Protein AF-A0A952NA80-F1 (afdb_monomer_lite)

Foldseek 3Di:
DDDDDDPVCPPVCVSVVVVVVVLVVCVVVVHFKDKDKAFPVCVVVVVVVVKDFDDDWDDDPNGITTIIMDTRD

Secondary structure (DSSP, 8-state):
------GGGTTSSHHHHHHHHHHHHHHHTT--EEEEEEEGGGHHHHHTTT-EEEEEEEEETTEEEEEEEEE--

Sequence (73 aa):
RQVAIAYEFQSKGIGKRLVLFSEAFCIDKGFEEIILHARETAVPFYLSLGYKVEGDCFTEVSLPHFKMKKFLH

Structure (mmCIF, N/CA/C/O backbone):
data_AF-A0A952NA80-F1
#
_entry.id   AF-A0A952NA80-F1
#
loop_
_atom_site.group_PDB
_atom_site.id
_atom_site.type_symbol
_atom_site.label_atom_id
_atom_site.label_alt_id
_atom_site.label_comp_id
_atom_site.label_asym_id
_atom_site.label_entity_id
_atom_site.label_seq_id
_atom_site.pdbx_PDB_ins_code
_atom_site.Cartn_x
_atom_site.Cartn_y
_atom_site.Cartn_z
_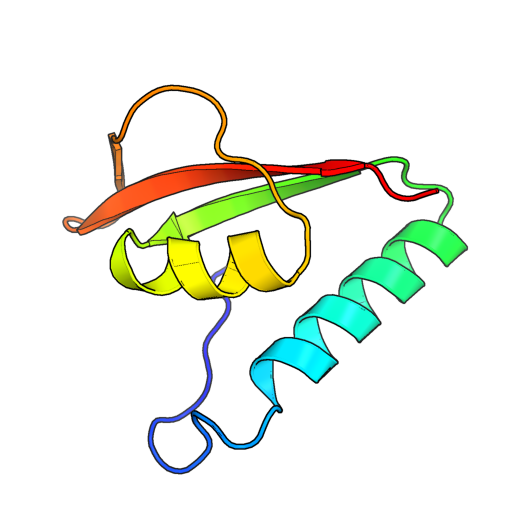atom_site.occupancy
_atom_site.B_iso_or_equiv
_atom_site.auth_seq_id
_atom_site.auth_comp_id
_atom_site.auth_asym_id
_atom_site.auth_atom_id
_atom_site.pdbx_PDB_model_num
ATOM 1 N N . ARG A 1 1 ? 3.238 -11.999 5.792 1.00 60.97 1 ARG A N 1
ATOM 2 C CA . ARG A 1 1 ? 3.020 -12.566 4.431 1.00 60.97 1 ARG A CA 1
ATOM 3 C C . ARG A 1 1 ? 2.962 -11.395 3.448 1.00 60.97 1 ARG A C 1
ATOM 5 O O . ARG A 1 1 ? 2.496 -10.347 3.867 1.00 60.97 1 ARG A O 1
ATOM 12 N N . GLN A 1 2 ? 3.476 -11.528 2.220 1.00 81.75 2 GLN A N 1
ATOM 13 C CA . GLN A 1 2 ? 3.570 -10.420 1.247 1.00 81.75 2 GLN A CA 1
ATOM 14 C C . GLN A 1 2 ? 2.437 -10.476 0.208 1.00 81.75 2 GLN A C 1
ATOM 16 O O . GLN A 1 2 ? 1.974 -11.562 -0.135 1.00 81.75 2 GLN A O 1
ATOM 21 N N . VAL A 1 3 ? 2.019 -9.315 -0.305 1.00 89.06 3 VAL A N 1
ATOM 22 C CA . VAL A 1 3 ? 1.122 -9.203 -1.468 1.00 89.06 3 VAL A CA 1
ATOM 23 C C . VAL A 1 3 ? 1.959 -9.303 -2.743 1.00 89.06 3 VAL A C 1
ATOM 25 O O . VAL A 1 3 ? 2.969 -8.614 -2.872 1.00 89.06 3 VAL A O 1
ATOM 28 N N . ALA A 1 4 ? 1.540 -10.140 -3.692 1.00 92.50 4 ALA A N 1
ATOM 29 C CA . ALA A 1 4 ? 2.219 -10.298 -4.973 1.00 92.50 4 ALA A CA 1
ATOM 30 C C . ALA A 1 4 ? 1.224 -10.623 -6.092 1.00 92.50 4 ALA A C 1
ATOM 32 O O . ALA A 1 4 ? 0.244 -11.334 -5.880 1.00 92.50 4 ALA A O 1
ATOM 33 N N . ILE A 1 5 ? 1.514 -10.124 -7.293 1.00 92.88 5 ILE A N 1
ATOM 34 C CA . ILE A 1 5 ? 0.836 -10.493 -8.537 1.00 92.88 5 ILE A CA 1
ATOM 35 C C . ILE A 1 5 ? 1.894 -11.071 -9.473 1.00 92.88 5 ILE A C 1
ATOM 37 O O . ILE A 1 5 ? 2.937 -10.443 -9.683 1.00 92.88 5 ILE A O 1
ATOM 41 N N . ALA A 1 6 ? 1.627 -12.251 -10.035 1.00 94.69 6 ALA A N 1
ATOM 42 C CA . ALA A 1 6 ? 2.486 -12.852 -11.051 1.00 94.69 6 ALA A CA 1
ATOM 43 C C . ALA A 1 6 ? 2.683 -11.884 -12.230 1.00 94.69 6 ALA A C 1
ATOM 45 O O . ALA A 1 6 ? 1.742 -11.201 -12.631 1.00 94.69 6 ALA A O 1
ATOM 46 N N . TYR A 1 7 ? 3.905 -11.813 -12.764 1.00 92.69 7 TYR A N 1
ATOM 47 C CA . TYR A 1 7 ? 4.324 -10.787 -13.729 1.00 92.69 7 TYR A CA 1
ATOM 48 C C . TYR A 1 7 ? 3.363 -10.646 -14.923 1.00 92.69 7 TYR A C 1
ATOM 50 O O . TYR A 1 7 ? 2.921 -9.544 -15.240 1.00 92.69 7 TYR A O 1
ATOM 58 N N . GLU A 1 8 ? 2.922 -11.768 -15.492 1.00 96.62 8 GLU A N 1
ATOM 59 C CA . GLU A 1 8 ? 2.003 -11.844 -16.642 1.00 96.62 8 GLU A CA 1
ATOM 60 C C . GLU A 1 8 ? 0.595 -11.272 -16.369 1.00 96.62 8 GLU A C 1
ATOM 62 O O . GLU A 1 8 ? -0.208 -11.048 -17.285 1.00 96.62 8 GLU A O 1
ATOM 67 N N . PHE A 1 9 ? 0.277 -11.024 -15.099 1.00 95.12 9 PHE A N 1
ATOM 68 C CA . PHE A 1 9 ? -1.015 -10.540 -14.620 1.00 95.12 9 PHE A CA 1
ATOM 69 C C . PHE A 1 9 ? -0.947 -9.130 -14.008 1.00 95.12 9 PHE A C 1
ATOM 71 O O . PHE A 1 9 ? -1.973 -8.585 -13.588 1.00 95.12 9 PHE A O 1
ATOM 78 N N . GLN A 1 10 ? 0.234 -8.507 -13.968 1.00 93.38 10 GLN A N 1
ATOM 79 C CA . GLN A 1 10 ? 0.400 -7.134 -13.485 1.00 93.38 10 GLN A CA 1
ATOM 80 C C . GLN A 1 10 ? -0.256 -6.120 -14.435 1.00 93.38 10 GLN A C 1
ATOM 82 O O . GLN A 1 10 ? -0.579 -6.425 -15.580 1.00 93.38 10 GLN A O 1
ATOM 87 N N . SER A 1 11 ? -0.536 -4.916 -13.928 1.00 91.69 11 SER A N 1
ATOM 88 C CA . SER A 1 11 ? -1.170 -3.810 -14.674 1.00 91.69 11 SER A CA 1
ATOM 89 C C . SER A 1 11 ? -2.565 -4.092 -15.266 1.00 91.69 11 SER A C 1
ATOM 91 O O . SER A 1 11 ? -3.138 -3.233 -15.924 1.00 91.69 11 SER A O 1
ATOM 93 N N . LYS A 1 12 ? -3.180 -5.243 -14.959 1.00 95.31 12 LYS A N 1
ATOM 94 C CA . LYS A 1 12 ? -4.558 -5.612 -15.357 1.00 95.31 12 LYS A CA 1
ATOM 95 C C . LYS A 1 12 ? -5.622 -5.247 -14.308 1.00 95.31 12 LYS A C 1
ATOM 97 O O . LYS A 1 12 ? -6.745 -5.745 -14.334 1.00 95.31 12 LYS A O 1
ATOM 102 N N . GLY A 1 13 ? -5.260 -4.427 -13.319 1.00 94.75 13 GLY A N 1
ATOM 103 C CA . GLY A 1 13 ? -6.143 -4.021 -12.218 1.00 94.75 13 GLY A CA 1
ATOM 104 C C . GLY A 1 13 ? -6.386 -5.087 -11.139 1.00 94.75 13 GLY A C 1
ATOM 105 O O . GLY A 1 13 ? -7.128 -4.826 -10.197 1.00 94.75 13 GLY A O 1
ATOM 106 N N . ILE A 1 14 ? -5.756 -6.263 -11.228 1.00 96.62 14 ILE A N 1
ATOM 107 C CA . ILE A 1 14 ? -5.939 -7.364 -10.264 1.00 96.62 14 ILE A CA 1
ATOM 108 C C . ILE A 1 14 ? -5.465 -6.958 -8.865 1.00 96.62 14 ILE A C 1
ATOM 110 O O . ILE A 1 14 ? -6.206 -7.134 -7.903 1.00 96.62 14 ILE A O 1
ATOM 114 N N . GLY A 1 15 ? -4.286 -6.334 -8.753 1.00 96.06 15 GLY A N 1
ATOM 115 C CA . GLY A 1 15 ? -3.775 -5.842 -7.467 1.00 96.06 15 GLY A CA 1
ATOM 116 C C . GLY A 1 15 ? -4.745 -4.875 -6.784 1.00 96.06 15 GLY A C 1
ATOM 117 O O . GLY A 1 15 ? -5.036 -5.029 -5.603 1.00 96.06 15 GLY A O 1
ATOM 118 N N . LYS A 1 16 ? -5.335 -3.942 -7.547 1.00 96.75 16 LYS A N 1
ATOM 119 C CA . LYS A 1 16 ? -6.363 -3.025 -7.032 1.00 96.75 16 LYS A CA 1
ATOM 120 C C . LYS A 1 16 ? -7.583 -3.785 -6.509 1.00 96.75 16 LYS A C 1
ATOM 122 O O . LYS A 1 16 ? -8.052 -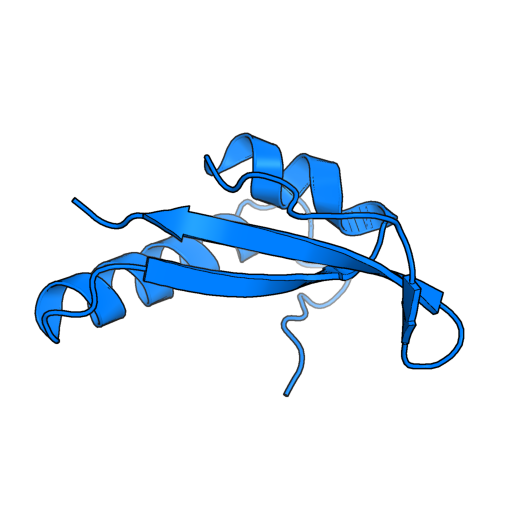3.481 -5.420 1.00 96.75 16 LYS A O 1
ATOM 127 N N . ARG A 1 17 ? -8.077 -4.790 -7.241 1.00 97.19 17 ARG A N 1
ATOM 128 C CA . ARG A 1 17 ? -9.222 -5.608 -6.794 1.00 97.19 17 ARG A CA 1
ATOM 129 C C . ARG A 1 17 ? -8.920 -6.373 -5.505 1.00 97.19 17 ARG A C 1
ATOM 131 O O . ARG A 1 17 ? -9.783 -6.425 -4.641 1.00 97.19 17 ARG A O 1
ATOM 138 N N . LEU A 1 18 ? -7.710 -6.919 -5.355 1.00 96.50 18 LEU A N 1
ATOM 139 C CA . LEU A 1 18 ? -7.307 -7.609 -4.122 1.00 96.50 18 LEU A CA 1
ATOM 140 C C . LEU A 1 18 ? -7.290 -6.668 -2.912 1.00 96.50 18 LEU A C 1
ATOM 142 O O . LEU A 1 18 ? -7.789 -7.032 -1.847 1.00 96.50 18 LEU A O 1
ATOM 146 N N . VAL A 1 19 ? -6.739 -5.461 -3.073 1.00 96.62 19 VAL A N 1
ATOM 147 C CA . VAL A 1 19 ? -6.701 -4.473 -1.986 1.00 96.62 19 VAL A CA 1
ATOM 148 C C . VAL A 1 19 ? -8.114 -4.015 -1.630 1.00 96.62 19 VAL A C 1
ATOM 150 O O . VAL A 1 19 ? -8.472 -4.072 -0.463 1.00 96.62 19 VAL A O 1
ATOM 153 N N . LEU A 1 20 ? -8.952 -3.676 -2.616 1.00 96.88 20 LEU A N 1
ATOM 154 C CA . LEU A 1 20 ? -10.344 -3.273 -2.370 1.00 96.88 20 LEU A CA 1
ATOM 155 C C . LEU A 1 20 ? -11.169 -4.371 -1.684 1.00 96.88 20 LEU A C 1
ATOM 157 O O . LEU A 1 20 ? -11.974 -4.076 -0.808 1.00 96.88 20 LEU A O 1
ATOM 161 N N . PHE A 1 21 ? -10.957 -5.637 -2.051 1.00 97.12 21 PHE A N 1
ATOM 162 C CA . PHE A 1 21 ? -11.590 -6.758 -1.357 1.00 97.12 21 PHE A CA 1
ATOM 163 C C . PHE A 1 21 ? -11.143 -6.838 0.108 1.00 97.12 21 PHE A C 1
ATOM 165 O O . PHE A 1 21 ? -11.967 -7.054 0.991 1.00 97.12 21 PHE A O 1
ATOM 172 N N . SER A 1 22 ? -9.850 -6.629 0.368 1.00 96.06 22 SER A N 1
ATOM 173 C CA . SER A 1 22 ? -9.302 -6.621 1.730 1.00 96.06 22 SER A CA 1
ATOM 174 C C . SER A 1 22 ? -9.858 -5.455 2.554 1.00 96.06 22 SER A C 1
ATOM 176 O O . SER A 1 22 ? -10.245 -5.657 3.698 1.00 96.06 22 SER A O 1
ATOM 178 N N . GLU A 1 23 ? -9.959 -4.260 1.963 1.00 97.12 23 GLU A N 1
ATOM 179 C CA . GLU A 1 23 ? -10.590 -3.085 2.580 1.00 97.12 23 GLU A CA 1
ATOM 180 C C . GLU A 1 23 ? -12.053 -3.362 2.942 1.00 97.12 23 GLU A C 1
ATOM 182 O O . GLU A 1 23 ? -12.448 -3.150 4.085 1.00 97.12 23 GLU A O 1
ATOM 187 N N . ALA A 1 24 ? -12.838 -3.906 2.007 1.00 97.50 24 ALA A N 1
ATOM 188 C CA . ALA A 1 24 ? -14.238 -4.254 2.248 1.00 97.50 24 ALA A CA 1
ATOM 189 C C . ALA A 1 24 ? -14.394 -5.309 3.356 1.00 97.50 24 ALA A C 1
ATOM 191 O O . ALA A 1 24 ? -15.264 -5.177 4.213 1.00 97.50 24 ALA A O 1
ATOM 192 N N . PHE A 1 25 ? -13.529 -6.329 3.376 1.00 97.31 25 PHE A N 1
ATOM 193 C CA . PHE A 1 25 ? -13.498 -7.321 4.452 1.00 97.31 25 PHE A CA 1
ATOM 194 C C . PHE A 1 25 ? -13.186 -6.680 5.811 1.00 97.31 25 PHE A C 1
ATOM 196 O O . PHE A 1 25 ? -13.805 -7.028 6.814 1.00 97.31 25 PHE A O 1
ATOM 203 N N . CYS A 1 26 ? -12.237 -5.743 5.854 1.00 97.31 26 CYS A N 1
ATOM 204 C CA . CYS A 1 26 ? -11.893 -5.033 7.078 1.00 97.31 26 CYS A CA 1
ATOM 205 C C . CYS A 1 26 ? -13.059 -4.171 7.588 1.00 97.31 26 CYS A C 1
ATOM 207 O O . CYS A 1 26 ? -13.374 -4.236 8.775 1.00 97.31 26 CYS A O 1
ATOM 209 N N . ILE A 1 27 ? -13.741 -3.445 6.695 1.00 97.19 27 ILE A N 1
ATOM 210 C CA . ILE A 1 27 ? -14.934 -2.648 7.027 1.00 97.19 27 ILE A CA 1
ATOM 211 C C . ILE A 1 27 ? -16.050 -3.540 7.587 1.00 97.19 27 ILE A C 1
ATOM 213 O O . ILE A 1 27 ? -16.587 -3.247 8.651 1.00 97.19 27 ILE A O 1
ATOM 217 N N . ASP A 1 28 ? -16.355 -4.666 6.930 1.00 97.56 28 ASP A N 1
ATOM 218 C CA . ASP A 1 28 ? -17.372 -5.634 7.386 1.00 97.56 28 ASP A CA 1
ATOM 219 C C . ASP A 1 28 ? -17.087 -6.182 8.796 1.00 97.56 28 ASP A C 1
ATOM 221 O O . ASP A 1 28 ? -17.995 -6.529 9.549 1.00 97.56 28 ASP A O 1
ATOM 225 N N . LYS A 1 29 ? -15.809 -6.248 9.175 1.00 97.38 29 LYS A N 1
ATOM 226 C CA . LYS A 1 29 ? -15.361 -6.716 10.491 1.00 97.38 29 LYS A CA 1
ATOM 227 C C . LYS A 1 29 ? -15.207 -5.596 11.523 1.00 97.38 29 LYS A C 1
ATOM 229 O O . LYS A 1 29 ? -14.837 -5.892 12.656 1.00 97.38 29 LYS A O 1
ATOM 234 N N . GLY A 1 30 ? -15.510 -4.349 11.160 1.00 97.31 30 GLY A N 1
ATOM 235 C CA . GLY A 1 30 ? -15.431 -3.192 12.050 1.00 97.31 30 GLY A CA 1
ATOM 236 C C . GLY A 1 30 ? -14.007 -2.700 12.320 1.00 97.31 30 GLY A C 1
ATOM 237 O O . GLY A 1 30 ? -13.768 -2.083 13.352 1.00 97.31 30 GLY A O 1
ATOM 238 N N . PHE A 1 31 ? -13.049 -2.986 11.433 1.00 97.69 31 PHE A N 1
ATOM 239 C CA . PHE A 1 31 ? -11.713 -2.397 11.521 1.00 97.69 31 PHE A CA 1
ATOM 240 C C . PHE A 1 31 ? -11.708 -0.978 10.943 1.00 97.69 31 PHE A C 1
ATOM 242 O O . PHE A 1 31 ? -12.272 -0.730 9.880 1.00 97.69 31 PHE A O 1
ATOM 249 N N . GLU A 1 32 ? -11.000 -0.071 11.611 1.00 97.25 32 GLU A N 1
ATOM 250 C CA . GLU A 1 32 ? -10.963 1.357 11.262 1.00 97.25 32 GLU A CA 1
ATOM 251 C C . GLU A 1 32 ? -9.762 1.741 10.388 1.00 97.25 32 GLU A C 1
ATOM 253 O O . GLU A 1 32 ? -9.741 2.814 9.789 1.00 97.25 32 GLU A O 1
ATOM 258 N N . GLU A 1 33 ? -8.738 0.888 10.297 1.00 97.19 33 GLU A N 1
ATOM 259 C CA . GLU A 1 33 ? -7.546 1.170 9.499 1.00 97.19 33 GLU A CA 1
ATOM 260 C C . GLU A 1 33 ? -6.859 -0.089 8.958 1.00 97.19 33 GLU A C 1
ATOM 262 O O . GLU A 1 33 ? -6.952 -1.180 9.522 1.00 97.19 33 GLU A O 1
ATOM 267 N N . ILE A 1 34 ? -6.121 0.085 7.858 1.00 97.56 34 ILE A N 1
ATOM 268 C CA . ILE A 1 34 ? -5.154 -0.891 7.342 1.00 97.56 34 ILE A CA 1
ATOM 269 C C . ILE A 1 34 ? -3.770 -0.259 7.351 1.00 97.56 34 ILE A C 1
ATOM 271 O O . ILE A 1 34 ? -3.575 0.828 6.804 1.00 97.56 34 ILE A O 1
ATOM 275 N N . ILE A 1 35 ? -2.801 -0.995 7.894 1.00 97.00 35 ILE A N 1
ATOM 276 C CA . ILE A 1 35 ? -1.377 -0.655 7.891 1.00 97.00 35 ILE A CA 1
ATOM 277 C C . ILE A 1 35 ? -0.620 -1.688 7.051 1.00 97.00 35 ILE A C 1
ATOM 279 O O . ILE A 1 35 ? -0.910 -2.884 7.108 1.00 97.00 35 ILE A O 1
ATOM 283 N N . LEU A 1 36 ? 0.363 -1.235 6.275 1.00 96.31 36 LEU A N 1
ATOM 284 C CA . LEU A 1 36 ? 1.233 -2.090 5.470 1.00 96.31 36 LEU A CA 1
ATOM 285 C C . LEU A 1 36 ? 2.656 -1.536 5.368 1.00 96.31 36 LEU A C 1
ATOM 287 O O . LEU A 1 36 ? 2.887 -0.346 5.566 1.00 96.31 36 LEU A O 1
ATOM 291 N N . HIS A 1 37 ? 3.601 -2.405 5.012 1.00 96.81 37 HIS A N 1
ATOM 292 C CA . HIS A 1 37 ? 4.955 -2.031 4.602 1.00 96.81 37 HIS A CA 1
ATOM 293 C C . HIS A 1 37 ? 5.054 -2.204 3.080 1.00 96.81 37 HIS A C 1
ATOM 295 O O . HIS A 1 37 ? 5.103 -3.325 2.569 1.00 96.81 37 HIS A O 1
ATOM 301 N N . ALA A 1 38 ? 5.007 -1.104 2.333 1.00 95.94 38 ALA A N 1
ATOM 302 C CA . ALA A 1 38 ? 5.112 -1.123 0.879 1.00 95.94 38 ALA A CA 1
ATOM 303 C C . ALA A 1 38 ? 6.580 -1.069 0.468 1.00 95.94 38 ALA A C 1
ATOM 305 O O . ALA A 1 38 ? 7.312 -0.215 0.955 1.00 95.94 38 ALA A O 1
ATOM 306 N N . ARG A 1 39 ? 6.995 -1.906 -0.490 1.00 95.81 39 ARG A N 1
ATOM 307 C CA . ARG A 1 39 ? 8.245 -1.666 -1.231 1.00 95.81 39 ARG A CA 1
ATOM 308 C C . ARG A 1 39 ? 8.187 -0.278 -1.863 1.00 95.81 39 ARG A C 1
ATOM 310 O O . ARG A 1 39 ? 7.122 0.109 -2.344 1.00 95.81 39 ARG A O 1
ATOM 317 N N . GLU A 1 40 ? 9.315 0.419 -1.942 1.00 96.19 40 GLU A N 1
ATOM 318 C CA . GLU A 1 40 ? 9.416 1.747 -2.571 1.00 96.19 40 GLU A CA 1
ATOM 319 C C . GLU A 1 40 ? 8.746 1.792 -3.956 1.00 96.19 40 GLU A C 1
ATOM 321 O O . GLU A 1 4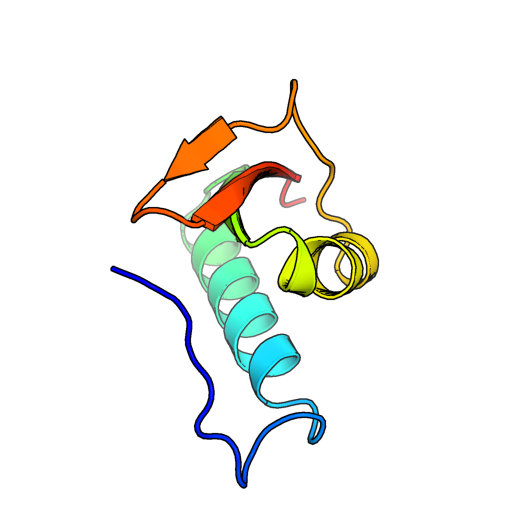0 ? 7.934 2.671 -4.242 1.00 96.19 40 GLU A O 1
ATOM 326 N N . THR A 1 41 ? 8.973 0.767 -4.781 1.00 95.00 41 THR A N 1
ATOM 327 C CA . THR A 1 41 ? 8.388 0.653 -6.127 1.00 95.00 41 THR A CA 1
ATOM 328 C C . THR A 1 41 ? 6.864 0.497 -6.145 1.00 95.00 41 THR A C 1
ATOM 330 O O . THR A 1 41 ? 6.229 0.770 -7.162 1.00 95.00 41 THR A O 1
ATOM 333 N N . ALA A 1 42 ? 6.255 0.072 -5.036 1.00 96.06 42 ALA A N 1
ATOM 334 C CA . ALA A 1 42 ? 4.812 -0.096 -4.888 1.00 96.06 42 ALA A CA 1
ATOM 335 C C . ALA A 1 42 ? 4.131 1.101 -4.202 1.00 96.06 42 ALA A C 1
ATOM 337 O O . ALA A 1 42 ? 2.900 1.149 -4.160 1.00 96.06 42 ALA A O 1
ATOM 338 N N . VAL A 1 43 ? 4.884 2.083 -3.692 1.00 97.31 43 VAL A N 1
ATOM 339 C CA . VAL A 1 43 ? 4.317 3.268 -3.025 1.00 97.31 43 VAL A CA 1
ATOM 340 C C . VAL A 1 43 ? 3.323 4.019 -3.924 1.00 97.31 43 VAL A C 1
ATOM 342 O O . VAL A 1 43 ? 2.205 4.258 -3.462 1.00 97.31 43 VAL A O 1
ATOM 345 N N . PRO A 1 44 ? 3.616 4.318 -5.212 1.00 97.31 44 PRO A N 1
ATOM 346 C CA . PRO A 1 44 ? 2.658 5.014 -6.078 1.00 97.31 44 PRO A CA 1
ATOM 347 C C . PRO A 1 44 ? 1.332 4.261 -6.247 1.00 97.3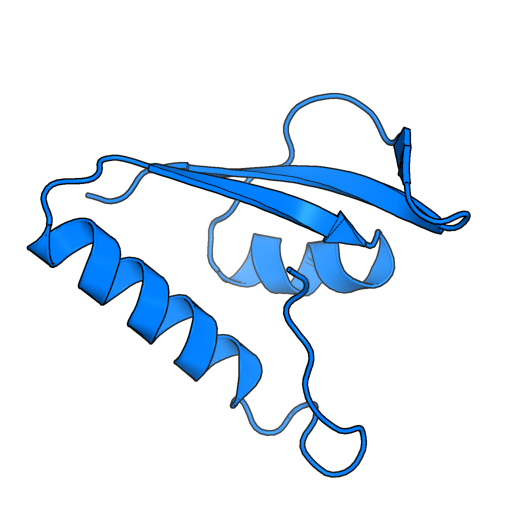1 44 PRO A C 1
ATOM 349 O O . PRO A 1 44 ? 0.268 4.876 -6.324 1.00 97.31 44 PRO A O 1
ATOM 352 N N . PHE A 1 45 ? 1.378 2.924 -6.251 1.00 97.19 45 PHE A N 1
ATOM 353 C CA . PHE A 1 45 ? 0.181 2.090 -6.318 1.00 97.19 45 PHE A CA 1
ATOM 354 C C . PHE A 1 45 ? -0.703 2.288 -5.080 1.00 97.19 45 PHE A C 1
ATOM 356 O O . PHE A 1 45 ? -1.892 2.560 -5.229 1.00 97.19 45 PHE A O 1
ATOM 363 N N . TYR A 1 46 ? -0.143 2.229 -3.870 1.00 97.88 46 TYR A N 1
ATOM 364 C CA . TYR A 1 46 ? -0.923 2.421 -2.644 1.00 97.88 46 TYR A CA 1
ATOM 365 C C . TYR A 1 46 ? -1.387 3.871 -2.451 1.00 97.88 46 TYR A C 1
ATOM 367 O O . TYR A 1 46 ? -2.526 4.086 -2.031 1.00 97.88 46 TYR A O 1
ATOM 375 N N . LEU A 1 47 ? -0.576 4.863 -2.840 1.00 98.19 47 LEU A N 1
ATOM 376 C CA . LEU A 1 47 ? -0.999 6.270 -2.874 1.00 98.19 47 LEU A CA 1
ATOM 377 C C . LEU A 1 47 ? -2.245 6.454 -3.754 1.00 98.19 47 LEU A C 1
ATOM 379 O O . LEU A 1 47 ? -3.194 7.121 -3.349 1.00 98.19 47 LEU A O 1
ATOM 383 N N . SER A 1 48 ? -2.297 5.791 -4.918 1.00 97.19 48 SER A N 1
ATOM 384 C CA . SER A 1 48 ? -3.465 5.841 -5.814 1.00 97.19 48 SER A CA 1
ATOM 385 C C . SER A 1 48 ? -4.745 5.233 -5.217 1.00 97.19 48 SER A C 1
ATOM 387 O O . SER A 1 48 ? -5.841 5.491 -5.714 1.00 97.19 48 SER A O 1
ATOM 389 N N . LEU A 1 49 ? -4.621 4.432 -4.153 1.00 97.19 49 LEU A N 1
ATOM 390 C CA . LEU A 1 49 ? -5.735 3.829 -3.415 1.00 97.19 49 LEU A CA 1
ATOM 391 C C . LEU A 1 49 ? -6.105 4.612 -2.146 1.00 97.19 49 LEU A C 1
ATOM 393 O O . LEU A 1 49 ? -7.007 4.200 -1.417 1.00 97.19 49 LEU A O 1
ATOM 397 N N . GLY A 1 50 ? -5.442 5.742 -1.888 1.00 97.62 50 GLY A N 1
ATOM 398 C CA . GLY A 1 50 ? -5.713 6.610 -0.741 1.00 97.62 50 GLY A CA 1
ATOM 399 C C . GLY A 1 50 ? -4.930 6.257 0.525 1.00 97.62 50 GLY A C 1
ATOM 400 O O . GLY A 1 50 ? -5.213 6.822 1.581 1.00 97.62 50 GLY A O 1
ATOM 401 N N . TYR A 1 51 ? -3.947 5.356 0.443 1.00 98.19 51 TYR A N 1
ATOM 402 C CA . TYR A 1 51 ? -2.989 5.163 1.532 1.00 98.19 51 TYR A CA 1
ATOM 403 C C . TYR A 1 51 ? -2.049 6.363 1.630 1.00 98.19 51 TYR A C 1
ATOM 405 O O . TYR A 1 51 ? -1.777 7.047 0.645 1.00 98.19 51 TYR A O 1
ATOM 413 N N . LYS A 1 52 ? -1.509 6.590 2.824 1.00 98.25 52 LYS A N 1
ATOM 414 C CA . LYS A 1 52 ? -0.534 7.641 3.118 1.00 98.25 52 LYS A CA 1
ATOM 415 C C . LYS A 1 52 ? 0.730 7.019 3.689 1.00 98.25 52 LYS A C 1
ATOM 417 O O . LYS A 1 52 ? 0.634 6.078 4.473 1.00 98.25 52 LYS A O 1
ATOM 422 N N . VAL A 1 53 ? 1.888 7.547 3.297 1.00 98.25 53 VAL A N 1
ATOM 423 C CA . VAL A 1 53 ? 3.178 7.195 3.907 1.00 98.25 53 VAL A CA 1
ATOM 424 C C . VAL A 1 53 ? 3.204 7.693 5.351 1.00 98.25 53 VAL A C 1
ATOM 426 O O . VAL A 1 53 ? 2.735 8.794 5.641 1.00 98.25 53 VAL A O 1
ATOM 429 N N . GLU A 1 54 ? 3.740 6.875 6.248 1.00 97.31 54 GLU A N 1
ATOM 430 C CA . GLU A 1 54 ? 3.975 7.200 7.648 1.00 97.31 54 GLU A CA 1
ATOM 431 C C . GLU A 1 54 ? 5.460 6.998 7.971 1.00 97.31 54 GLU A C 1
ATOM 433 O O . GLU A 1 54 ? 5.954 5.873 7.954 1.00 97.31 54 GLU A O 1
ATOM 438 N N . GLY A 1 55 ? 6.151 8.092 8.294 1.00 94.38 55 GLY A N 1
ATOM 439 C CA . GLY A 1 55 ? 7.572 8.074 8.641 1.00 94.38 55 GLY A CA 1
ATOM 440 C C . GLY A 1 55 ? 8.512 7.950 7.440 1.00 94.38 55 GLY A C 1
ATOM 441 O O . GLY A 1 55 ? 8.125 8.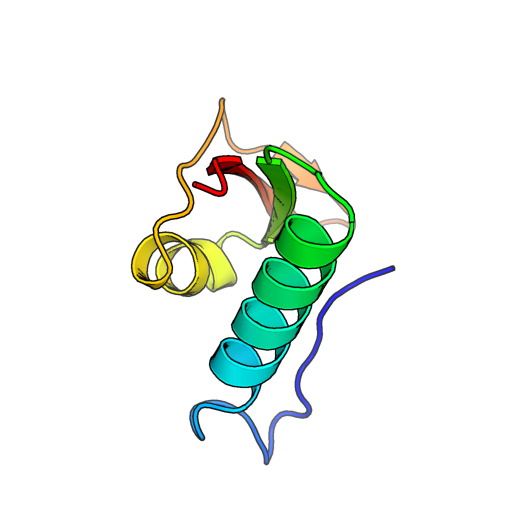184 6.293 1.00 94.38 55 GLY A O 1
ATOM 442 N N . ASP A 1 56 ? 9.762 7.603 7.740 1.00 96.69 56 ASP A N 1
ATOM 443 C CA . ASP A 1 56 ? 10.859 7.549 6.775 1.00 96.69 56 ASP A CA 1
ATOM 444 C C . ASP A 1 56 ? 11.001 6.171 6.105 1.00 96.69 56 ASP A C 1
ATOM 446 O O . ASP A 1 56 ? 10.456 5.161 6.559 1.00 96.69 56 ASP A O 1
ATOM 450 N N . CYS A 1 57 ? 11.767 6.131 5.011 1.00 96.12 57 CYS A N 1
ATOM 451 C CA . CYS A 1 57 ? 12.144 4.887 4.342 1.00 96.12 57 CYS A CA 1
ATOM 452 C C . CYS A 1 57 ? 12.972 3.995 5.278 1.00 96.12 57 CYS A C 1
ATOM 454 O O . CYS A 1 57 ? 13.882 4.469 5.961 1.00 96.12 57 CYS A O 1
ATOM 456 N N . PHE A 1 58 ? 12.710 2.690 5.264 1.00 97.06 58 PHE A N 1
ATOM 457 C CA . PHE A 1 58 ? 13.492 1.695 5.992 1.00 97.06 58 PHE A CA 1
ATOM 458 C C . PHE A 1 58 ? 13.797 0.481 5.118 1.00 97.06 58 PHE A C 1
ATOM 460 O O . PHE A 1 58 ? 13.132 0.216 4.120 1.00 97.06 58 PHE A O 1
ATOM 467 N N . THR A 1 59 ? 14.829 -0.277 5.486 1.00 95.69 59 THR A N 1
ATOM 468 C CA . THR A 1 59 ? 15.190 -1.506 4.768 1.00 95.69 59 THR A CA 1
ATOM 469 C C . THR A 1 59 ? 14.499 -2.708 5.399 1.00 95.69 59 THR A C 1
ATOM 471 O O . THR A 1 59 ? 14.666 -2.976 6.585 1.00 95.69 59 THR A O 1
ATOM 474 N N . GLU A 1 60 ? 13.774 -3.473 4.590 1.00 90.25 60 GLU A N 1
ATOM 475 C CA . GLU A 1 60 ? 13.154 -4.739 4.981 1.00 90.25 60 GLU A CA 1
ATOM 476 C C . GLU A 1 60 ? 13.402 -5.761 3.867 1.00 90.25 60 GLU A C 1
ATOM 478 O O . GLU A 1 60 ? 13.280 -5.445 2.685 1.00 90.25 60 GLU A O 1
ATOM 483 N N . VAL A 1 61 ? 13.816 -6.982 4.216 1.00 87.44 61 VAL A N 1
ATOM 484 C CA . VAL A 1 61 ? 14.190 -8.025 3.233 1.00 87.44 61 VAL A CA 1
ATOM 485 C C . VAL A 1 61 ? 15.174 -7.502 2.162 1.00 87.44 61 VAL A C 1
ATOM 487 O O . VAL A 1 61 ? 15.004 -7.741 0.968 1.00 87.44 61 VAL A O 1
ATOM 490 N N . SER A 1 62 ? 16.183 -6.736 2.592 1.00 93.06 62 SER A N 1
ATOM 491 C CA . SER A 1 62 ? 17.221 -6.135 1.732 1.00 93.06 62 SER A CA 1
ATOM 492 C C . SER A 1 62 ? 16.726 -5.115 0.694 1.00 93.06 62 SER A C 1
ATOM 494 O O . SER A 1 62 ? 17.495 -4.728 -0.183 1.00 93.06 62 SER A O 1
ATOM 496 N N . LEU A 1 63 ? 15.472 -4.663 0.779 1.00 94.31 63 LEU A N 1
ATOM 497 C CA . LEU A 1 63 ? 14.879 -3.696 -0.146 1.00 94.31 63 LEU A CA 1
ATOM 498 C C . LEU A 1 63 ? 14.312 -2.482 0.611 1.00 94.31 63 LEU A C 1
ATOM 500 O O . LEU A 1 63 ? 13.878 -2.629 1.759 1.00 94.31 63 LEU A O 1
ATOM 504 N N . PRO A 1 64 ? 14.270 -1.293 -0.016 1.00 96.81 64 PRO A N 1
ATOM 505 C CA . PRO A 1 64 ? 13.659 -0.108 0.578 1.00 96.81 64 PRO A CA 1
ATOM 506 C C . PRO A 1 64 ? 12.135 -0.251 0.667 1.00 96.81 64 PRO A C 1
ATOM 508 O O . PRO A 1 64 ? 11.467 -0.662 -0.292 1.00 96.81 64 PRO A O 1
ATOM 511 N N . HIS A 1 65 ? 11.591 0.091 1.830 1.00 97.50 65 HIS A N 1
ATOM 512 C CA . HIS A 1 65 ? 10.176 0.037 2.169 1.00 97.50 65 HIS A CA 1
ATOM 513 C C . HIS A 1 65 ? 9.723 1.319 2.872 1.00 97.50 65 HIS A C 1
ATOM 515 O O . HIS A 1 65 ? 10.506 2.024 3.503 1.00 97.50 65 HIS A O 1
ATOM 521 N N . PHE A 1 66 ? 8.422 1.580 2.799 1.00 97.94 66 PHE A N 1
ATOM 522 C CA . PHE A 1 66 ? 7.729 2.629 3.534 1.00 97.94 66 PHE A CA 1
ATOM 523 C C . PHE A 1 66 ? 6.559 2.027 4.300 1.00 97.94 66 PHE A C 1
ATOM 525 O O . PHE A 1 66 ? 5.807 1.204 3.767 1.00 97.94 66 PHE A O 1
ATOM 532 N N . LYS A 1 67 ? 6.359 2.477 5.538 1.00 97.88 67 LYS A N 1
ATOM 533 C CA . LYS A 1 67 ? 5.139 2.174 6.277 1.00 97.88 67 LYS A CA 1
ATOM 534 C C . LYS A 1 67 ? 4.042 3.051 5.692 1.00 97.88 67 LYS A C 1
ATOM 536 O O . LYS A 1 67 ? 4.249 4.237 5.447 1.00 97.88 67 LYS A O 1
ATOM 541 N N . MET A 1 68 ? 2.888 2.466 5.414 1.00 98.12 68 MET A N 1
ATOM 542 C CA . MET A 1 68 ? 1.741 3.189 4.884 1.00 98.12 68 MET A CA 1
ATOM 543 C C . MET A 1 68 ? 0.478 2.785 5.626 1.00 98.12 68 MET A C 1
ATOM 545 O O . MET A 1 68 ? 0.350 1.640 6.063 1.00 98.12 68 MET A O 1
ATOM 549 N N . LYS A 1 69 ? -0.471 3.714 5.731 1.00 98.12 69 LYS A N 1
ATOM 550 C CA . LYS A 1 69 ? -1.776 3.459 6.341 1.00 98.12 69 LYS A CA 1
ATOM 551 C C . LYS A 1 69 ? -2.926 4.108 5.589 1.00 98.12 69 LYS A C 1
ATOM 553 O O . LYS A 1 69 ? -2.734 5.105 4.890 1.00 98.12 69 LYS A O 1
ATOM 558 N N . LYS A 1 70 ? -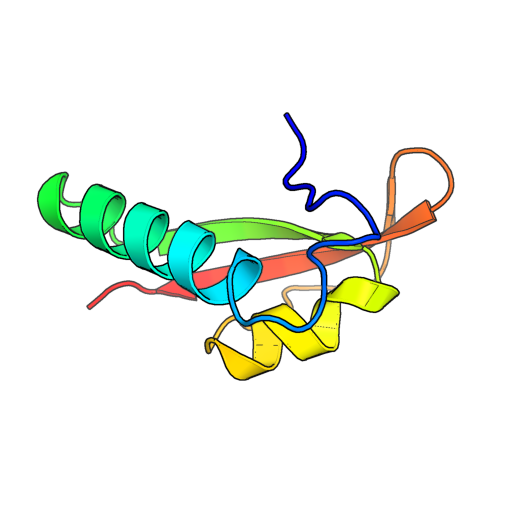4.122 3.559 5.769 1.00 98.06 70 LYS A N 1
ATOM 559 C CA . LYS A 1 70 ? -5.387 4.116 5.288 1.00 98.06 70 LYS A CA 1
ATOM 560 C C . LYS A 1 70 ? -6.465 3.889 6.341 1.00 98.06 70 LYS A C 1
ATOM 562 O O . LYS A 1 70 ? -6.638 2.757 6.783 1.00 98.06 70 LYS A O 1
ATOM 567 N N . PHE A 1 71 ? -7.179 4.953 6.697 1.00 97.44 71 PHE A N 1
ATOM 568 C CA . PHE A 1 71 ? -8.398 4.856 7.496 1.00 97.44 71 PHE A CA 1
ATOM 569 C C . PHE A 1 71 ? -9.553 4.380 6.614 1.00 97.44 71 PHE A C 1
ATOM 571 O O . PHE A 1 71 ? -9.682 4.810 5.463 1.00 97.44 71 PHE A O 1
ATOM 578 N N . LEU A 1 72 ? -10.352 3.468 7.150 1.00 94.62 72 LEU A N 1
ATOM 579 C CA . LEU A 1 72 ? -11.526 2.887 6.527 1.00 94.62 72 LEU A CA 1
ATOM 580 C C . LEU A 1 72 ? -12.752 3.557 7.158 1.00 94.62 72 LEU A C 1
ATOM 582 O O . LEU A 1 72 ? -12.928 3.504 8.373 1.00 94.62 72 LEU A O 1
ATOM 586 N N . HIS A 1 73 ? -13.550 4.237 6.337 1.00 79.06 73 HIS A N 1
ATOM 587 C CA . HIS A 1 73 ? -14.787 4.913 6.730 1.00 79.06 73 HIS A CA 1
ATOM 588 C C . HIS A 1 73 ? -15.947 4.363 5.908 1.00 79.06 73 HIS A C 1
ATOM 590 O O . HIS A 1 73 ? -15.707 4.054 4.715 1.00 79.06 73 HIS A O 1
#

pLDDT: mean 95.22, std 5.23, range [60.97, 98.25]

Radius of gyration: 12.62 Å; chains: 1; bounding box: 35×21×29 Å